Protein AF-A0A914ZKE3-F1 (afdb_monomer)

Secondary structure (DSSP, 8-state):
-HHHHHHHHHHHHTTTT-HHHHHHHHHHHHHHHHH-GGGHHHHHHHHHHHHHHHHHHHHHHHHHHHHHHHHHHHHHHHHHHHHHHHHHHHHHHHHHHHHHHHHHHHHHHHHHHHHHHHHHTTSPPTTTT--

Solvent-accessible surface area (backbone atoms only — not c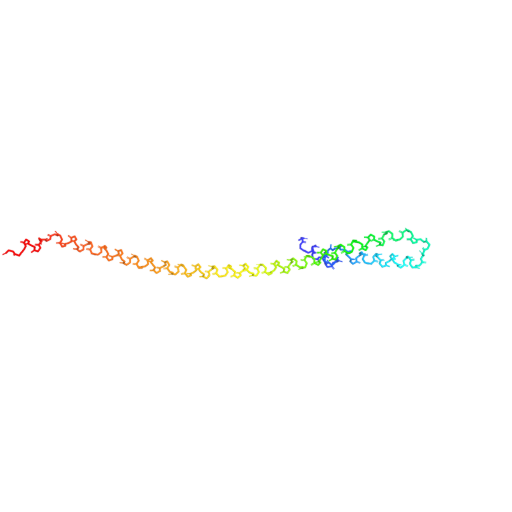omparable to full-atom values): 7345 Å² total; per-residue (Å²): 122,65,66,65,52,50,50,52,44,37,71,73,38,42,98,66,74,46,52,66,62,48,50,55,50,46,54,53,50,52,55,47,37,72,76,40,60,89,54,31,84,72,47,49,63,56,48,52,52,53,49,54,51,50,52,51,50,53,53,51,49,55,51,47,54,54,50,49,54,53,48,53,54,49,52,53,52,50,52,54,49,51,55,52,48,52,52,54,50,51,54,52,52,54,51,51,52,53,52,51,53,53,51,51,50,54,51,52,52,50,54,54,50,53,54,50,50,58,59,56,67,75,47,84,52,74,77,78,71,72,122

Foldseek 3Di:
DPPVVVVVCCVVCPPNLVLVVLVVVLVVLVVVCVVCVVCVVVSVVVNVVSVVSNVVVVVVVVVVVVVVVVVVVVVVVVVVVVVVVVVVVVVVVVVVVVVVVVVVVVVVVVVVVVVVVVVVVVDDDPVVVPD

Structure (mmCIF, N/CA/C/O backbone):
data_AF-A0A914ZKE3-F1
#
_entry.id   AF-A0A914ZKE3-F1
#
loop_
_atom_site.group_PDB
_atom_site.id
_atom_site.type_symbol
_atom_site.label_atom_id
_atom_site.label_alt_id
_atom_site.label_comp_id
_atom_site.label_asym_id
_atom_site.label_entity_id
_atom_site.label_seq_id
_atom_site.pdbx_PDB_ins_code
_atom_site.Cartn_x
_atom_site.Cartn_y
_atom_site.Cartn_z
_atom_site.occupancy
_atom_site.B_iso_or_equiv
_atom_site.auth_seq_id
_atom_site.auth_comp_id
_atom_site.auth_asym_id
_atom_site.auth_atom_id
_atom_site.pdbx_PDB_model_num
ATOM 1 N N . MET A 1 1 ? -12.576 13.742 -18.634 1.00 53.97 1 MET A N 1
ATOM 2 C CA . MET A 1 1 ? -11.532 14.382 -19.471 1.00 53.97 1 MET A CA 1
ATOM 3 C C . MET A 1 1 ? -10.094 14.032 -19.062 1.00 53.97 1 MET A C 1
ATOM 5 O O . MET A 1 1 ? -9.272 13.940 -19.959 1.00 53.97 1 MET A O 1
ATOM 9 N N . ASN A 1 2 ? -9.763 13.796 -17.780 1.00 70.00 2 ASN A N 1
ATOM 10 C CA . ASN A 1 2 ? -8.379 13.470 -17.374 1.00 70.00 2 ASN A CA 1
ATOM 11 C C . ASN A 1 2 ? -7.973 12.005 -17.595 1.00 70.00 2 ASN A C 1
ATOM 13 O O . ASN A 1 2 ? -6.906 11.742 -18.135 1.00 70.00 2 ASN A O 1
ATOM 17 N N . GLU A 1 3 ? -8.819 11.054 -17.215 1.00 78.31 3 GLU A N 1
ATOM 18 C CA . GLU A 1 3 ? -8.453 9.631 -17.202 1.00 78.31 3 GLU A CA 1
ATOM 19 C C . GLU A 1 3 ? -8.278 9.061 -18.613 1.00 78.31 3 GLU A C 1
ATOM 21 O O . GLU A 1 3 ? -7.292 8.404 -18.914 1.00 78.31 3 GLU A O 1
ATOM 26 N N . GLU A 1 4 ? -9.166 9.433 -19.532 1.00 81.94 4 GLU A N 1
ATOM 27 C CA . GLU A 1 4 ? -9.095 9.018 -20.933 1.00 81.94 4 GLU A CA 1
ATOM 28 C C . GLU A 1 4 ? -7.868 9.592 -21.664 1.00 81.94 4 GLU A C 1
ATOM 30 O O . GLU A 1 4 ? -7.296 8.944 -22.537 1.00 81.94 4 GLU A O 1
ATOM 35 N N . CYS A 1 5 ? -7.428 10.797 -21.286 1.00 74.81 5 CYS A N 1
ATOM 36 C CA . CYS A 1 5 ? -6.215 11.415 -21.822 1.00 74.81 5 CYS A CA 1
ATOM 37 C C . CYS A 1 5 ? -4.958 10.709 -21.290 1.00 74.81 5 CYS A C 1
ATOM 39 O O . CYS A 1 5 ? -4.028 10.442 -22.050 1.00 74.81 5 CYS A O 1
ATOM 41 N N . ILE A 1 6 ? -4.964 10.33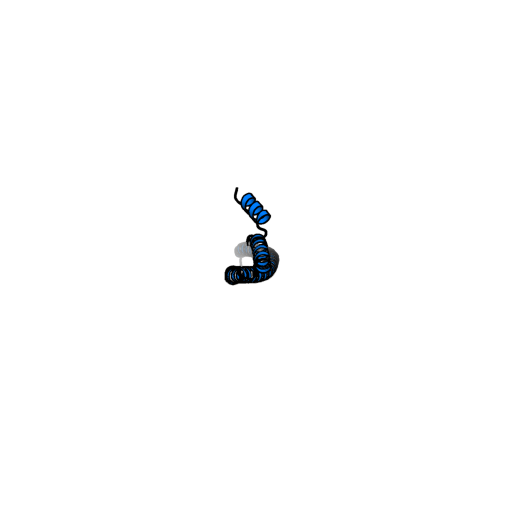9 -20.005 1.00 71.44 6 ILE A N 1
ATOM 42 C CA . ILE A 1 6 ? -3.900 9.555 -19.365 1.00 71.44 6 ILE A CA 1
ATOM 43 C C . ILE A 1 6 ? -3.813 8.160 -19.993 1.00 71.44 6 ILE A C 1
ATOM 45 O O . ILE A 1 6 ? -2.726 7.745 -20.381 1.00 71.44 6 ILE A O 1
ATOM 49 N N . ILE A 1 7 ? -4.947 7.479 -20.183 1.00 74.31 7 ILE A N 1
ATOM 50 C CA . ILE A 1 7 ? -5.016 6.160 -20.824 1.00 74.31 7 ILE A CA 1
ATOM 51 C C . ILE A 1 7 ? -4.520 6.242 -22.268 1.00 74.31 7 ILE A C 1
ATOM 53 O O . ILE A 1 7 ? -3.659 5.462 -22.652 1.00 74.31 7 ILE A O 1
ATOM 57 N N . ARG A 1 8 ? -4.985 7.207 -23.072 1.00 70.88 8 ARG A N 1
ATOM 58 C CA . ARG A 1 8 ? -4.509 7.361 -24.459 1.00 70.88 8 ARG A CA 1
ATOM 59 C C . ARG A 1 8 ? -3.018 7.676 -24.529 1.00 70.88 8 ARG A C 1
ATOM 61 O O . ARG A 1 8 ? -2.352 7.191 -25.436 1.00 70.88 8 ARG A O 1
ATOM 68 N N . LYS A 1 9 ? -2.488 8.452 -23.581 1.00 67.50 9 LYS A N 1
ATOM 69 C CA . LYS A 1 9 ? -1.058 8.765 -23.516 1.00 67.50 9 LYS A CA 1
ATOM 70 C C . LYS A 1 9 ? -0.223 7.553 -23.100 1.00 67.50 9 LYS A C 1
ATOM 72 O O . LYS A 1 9 ? 0.791 7.297 -23.730 1.00 67.50 9 LYS A O 1
ATOM 77 N N . LEU A 1 10 ? -0.683 6.769 -22.127 1.00 64.75 10 LEU A N 1
ATOM 78 C CA . LEU A 1 10 ? -0.062 5.496 -21.741 1.00 64.75 10 LEU A CA 1
ATOM 79 C C . LEU A 1 10 ? -0.121 4.453 -22.868 1.00 64.75 10 LEU A C 1
ATOM 81 O O . LEU A 1 10 ? 0.824 3.709 -23.087 1.00 64.75 10 LEU A O 1
ATOM 85 N N . VAL A 1 11 ? -1.220 4.410 -23.621 1.00 63.75 11 VAL A N 1
ATOM 86 C CA . VAL A 1 11 ? -1.377 3.497 -24.762 1.00 63.75 11 VAL A CA 1
ATOM 87 C C . VAL A 1 11 ? -0.505 3.925 -25.950 1.00 63.75 11 VAL A C 1
ATOM 89 O O . VAL A 1 11 ? 0.014 3.065 -26.654 1.00 63.75 11 VAL A O 1
ATOM 92 N N . ALA A 1 12 ? -0.323 5.230 -26.178 1.00 60.91 12 ALA A N 1
ATOM 93 C CA . ALA A 1 12 ? 0.486 5.750 -27.283 1.00 60.91 12 ALA A CA 1
ATOM 94 C C . ALA A 1 12 ? 2.002 5.769 -26.997 1.00 60.91 12 ALA A C 1
ATOM 96 O O . ALA A 1 12 ? 2.783 5.526 -27.913 1.00 60.91 12 ALA A O 1
ATOM 97 N N . ASP A 1 13 ? 2.418 6.061 -25.758 1.00 58.66 13 ASP A N 1
ATOM 98 C CA . ASP A 1 13 ? 3.830 6.223 -25.365 1.00 58.66 13 ASP A CA 1
ATOM 99 C C . ASP A 1 13 ? 4.402 5.012 -24.588 1.00 58.66 13 ASP A C 1
ATOM 101 O O . ASP A 1 13 ? 5.570 5.044 -24.183 1.00 58.66 13 ASP A O 1
ATOM 105 N N . GLY A 1 14 ? 3.601 3.970 -24.326 1.00 63.72 14 GLY A N 1
ATOM 106 C CA . GLY A 1 14 ? 3.930 2.933 -23.341 1.00 63.72 14 GLY A CA 1
ATOM 107 C C . GLY A 1 14 ? 3.935 3.511 -21.921 1.00 63.72 14 GLY A C 1
ATOM 108 O O . GLY A 1 14 ? 3.219 4.468 -21.643 1.00 63.72 14 GLY A O 1
ATOM 109 N N . ASP A 1 15 ? 4.782 2.998 -21.022 1.00 56.91 15 ASP A N 1
ATOM 110 C CA . ASP A 1 15 ? 4.922 3.400 -19.599 1.00 56.91 15 ASP A CA 1
ATOM 111 C C . ASP A 1 15 ? 5.334 4.887 -19.356 1.00 56.91 15 ASP A C 1
ATOM 113 O O . ASP A 1 15 ? 5.888 5.262 -18.322 1.00 56.91 15 ASP A O 1
ATOM 117 N N . GLY A 1 16 ? 5.112 5.774 -20.331 1.00 59.06 16 GLY A N 1
ATOM 118 C CA . GLY A 1 16 ? 5.194 7.228 -20.211 1.00 59.06 16 GLY A CA 1
ATOM 119 C C . GLY A 1 16 ? 6.605 7.802 -20.332 1.00 59.06 16 GLY A C 1
ATOM 120 O O . GLY A 1 16 ? 6.786 9.009 -20.175 1.00 59.06 16 GLY A O 1
ATOM 121 N N . ALA A 1 17 ? 7.614 6.975 -20.614 1.00 60.84 17 ALA A N 1
ATOM 122 C CA . ALA A 1 17 ? 9.012 7.411 -20.680 1.00 60.84 17 ALA A CA 1
ATOM 123 C C . ALA A 1 17 ? 9.457 7.888 -22.079 1.00 60.84 17 ALA A C 1
ATOM 125 O O . ALA A 1 17 ? 10.541 8.466 -22.219 1.00 60.84 17 ALA A O 1
ATOM 126 N N . GLY A 1 18 ? 8.643 7.651 -23.119 1.00 73.75 18 GLY A N 1
ATOM 127 C CA . GLY A 1 18 ? 9.006 7.941 -24.511 1.00 73.75 18 GLY A CA 1
ATOM 128 C C . GLY A 1 18 ? 10.207 7.121 -24.999 1.00 73.75 18 GLY A C 1
ATOM 129 O O . GLY A 1 18 ? 10.918 7.544 -25.916 1.00 73.75 18 GLY A O 1
ATOM 130 N N . ASP A 1 19 ? 10.464 5.981 -24.352 1.00 79.19 19 ASP A N 1
ATOM 131 C CA . ASP A 1 19 ? 11.619 5.125 -24.617 1.00 79.19 19 ASP A CA 1
ATOM 132 C C . ASP A 1 19 ? 11.510 4.458 -25.995 1.00 79.19 19 ASP A C 1
ATOM 134 O O . ASP A 1 19 ? 12.498 4.450 -26.722 1.00 79.19 19 ASP A O 1
ATOM 138 N N . ASP A 1 20 ? 10.317 4.049 -26.440 1.00 82.62 20 ASP A N 1
ATOM 139 C CA . ASP A 1 20 ? 10.106 3.501 -27.793 1.00 82.62 20 ASP A CA 1
ATOM 140 C C . ASP A 1 20 ? 10.522 4.486 -28.889 1.00 82.62 20 ASP A C 1
ATOM 142 O O . ASP A 1 20 ? 11.292 4.161 -29.798 1.00 82.62 20 ASP A O 1
ATOM 146 N N . ARG A 1 21 ? 10.100 5.749 -28.766 1.00 84.00 21 ARG A N 1
ATOM 147 C CA . ARG A 1 21 ? 10.522 6.818 -29.681 1.00 84.00 21 ARG A CA 1
ATOM 148 C C . ARG A 1 21 ? 12.031 7.060 -29.604 1.00 84.00 21 ARG A C 1
ATOM 150 O O . ARG A 1 21 ? 12.669 7.349 -30.624 1.00 84.00 21 ARG A O 1
ATOM 157 N N . ARG A 1 22 ? 12.617 6.952 -28.408 1.00 87.25 22 ARG A N 1
ATOM 158 C CA . ARG A 1 22 ? 14.063 7.084 -28.194 1.00 87.25 22 ARG A CA 1
ATOM 159 C C . ARG A 1 22 ? 14.825 5.958 -28.890 1.00 87.25 22 ARG A C 1
ATOM 161 O O . ARG A 1 22 ? 15.784 6.253 -29.601 1.00 87.25 22 ARG A O 1
ATOM 168 N N . PHE A 1 23 ? 14.372 4.712 -28.761 1.00 89.50 23 PHE A N 1
ATOM 169 C CA . PHE A 1 23 ? 14.963 3.547 -29.416 1.00 89.50 23 PHE A CA 1
ATOM 170 C C . PHE A 1 23 ? 14.805 3.596 -30.935 1.00 89.50 23 PHE A C 1
ATOM 172 O O . PHE A 1 23 ? 15.777 3.351 -31.646 1.00 89.50 23 PHE A O 1
ATOM 179 N N . ALA A 1 24 ? 13.648 4.021 -31.450 1.00 91.06 24 ALA A N 1
ATOM 180 C CA . ALA A 1 24 ? 13.464 4.249 -32.883 1.00 91.06 24 ALA A CA 1
ATOM 181 C C . ALA A 1 24 ? 14.451 5.302 -33.428 1.00 91.06 24 ALA A C 1
ATOM 183 O O . ALA A 1 24 ? 15.061 5.123 -34.485 1.00 91.06 24 ALA A O 1
ATOM 184 N N . THR A 1 25 ? 14.668 6.385 -32.674 1.00 91.56 25 THR A N 1
ATOM 185 C CA . THR A 1 25 ? 15.642 7.430 -33.033 1.00 91.56 25 THR A CA 1
ATOM 186 C C . THR A 1 25 ? 17.075 6.900 -32.987 1.00 91.56 25 THR A C 1
ATOM 188 O O . THR A 1 25 ? 17.858 7.159 -33.901 1.00 91.56 25 THR A O 1
ATOM 191 N N . LEU A 1 26 ? 17.415 6.137 -31.946 1.00 94.25 26 LEU A N 1
ATOM 192 C CA . LEU A 1 26 ? 18.720 5.502 -31.784 1.00 94.25 26 LEU A CA 1
ATOM 193 C C . LEU A 1 26 ? 19.021 4.552 -32.952 1.00 94.25 26 LEU A C 1
ATOM 195 O O . LEU A 1 26 ? 20.083 4.659 -33.561 1.00 94.25 26 LEU A O 1
ATOM 199 N N . ALA A 1 27 ? 18.066 3.694 -33.321 1.00 94.31 27 ALA A N 1
ATOM 200 C CA . ALA A 1 27 ? 18.184 2.783 -34.455 1.00 94.31 27 ALA A CA 1
ATOM 201 C C . ALA A 1 27 ? 18.419 3.542 -35.771 1.00 94.31 27 ALA A C 1
ATOM 203 O O . ALA A 1 27 ? 19.317 3.195 -36.538 1.00 94.31 27 ALA A O 1
ATOM 204 N N . SER A 1 28 ? 17.677 4.631 -36.013 1.00 94.69 28 SER A N 1
ATOM 205 C CA . SER A 1 28 ? 17.893 5.471 -37.197 1.00 94.69 28 SER A CA 1
ATOM 206 C C . SER A 1 28 ? 19.292 6.098 -37.226 1.00 94.69 28 SER A C 1
ATOM 208 O O . SER A 1 28 ? 19.921 6.124 -38.285 1.00 94.69 28 SER A O 1
ATOM 210 N N . LEU A 1 29 ? 19.796 6.585 -36.088 1.00 93.81 29 LEU A N 1
ATOM 211 C CA . LEU A 1 29 ? 21.130 7.186 -35.997 1.00 93.81 29 LEU A CA 1
ATOM 212 C C . LEU A 1 29 ? 22.244 6.159 -36.205 1.00 93.81 29 LEU A C 1
ATOM 214 O O . LEU A 1 29 ? 23.208 6.459 -36.904 1.00 93.81 29 LEU A O 1
ATOM 218 N N . ILE A 1 30 ? 22.093 4.946 -35.672 1.00 94.12 30 ILE A N 1
ATOM 219 C CA . ILE A 1 30 ? 23.037 3.845 -35.902 1.00 94.12 30 ILE A CA 1
ATOM 220 C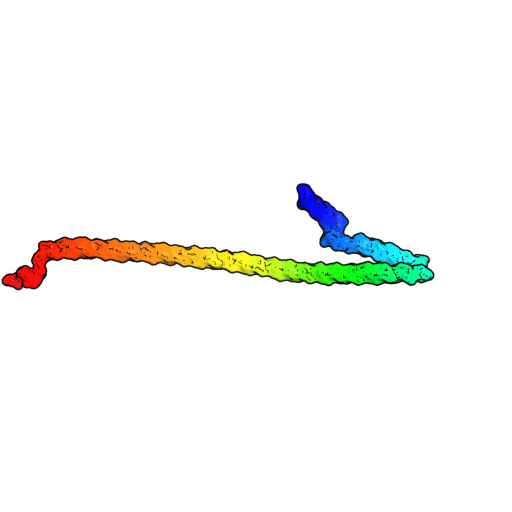 C . ILE A 1 30 ? 23.067 3.476 -37.391 1.00 94.12 30 ILE A C 1
ATOM 222 O O . ILE A 1 30 ? 24.141 3.364 -37.973 1.00 94.12 30 ILE A O 1
ATOM 226 N N . MET A 1 31 ? 21.906 3.376 -38.046 1.00 94.44 31 MET A N 1
ATOM 227 C CA . MET A 1 31 ? 21.849 3.107 -39.488 1.00 94.44 31 MET A CA 1
ATOM 228 C C . MET A 1 31 ? 22.508 4.209 -40.326 1.00 94.44 31 MET A C 1
ATOM 230 O O . MET A 1 31 ? 23.123 3.907 -41.347 1.00 94.44 31 MET A O 1
ATOM 234 N N . LYS A 1 32 ? 22.396 5.479 -39.915 1.00 92.69 32 LYS A N 1
ATOM 235 C CA . LYS A 1 32 ? 23.092 6.600 -40.571 1.00 92.69 32 LYS A CA 1
ATOM 236 C C . LYS A 1 32 ? 24.603 6.521 -40.367 1.00 92.69 32 LYS A C 1
ATOM 238 O O . LYS A 1 32 ? 25.332 6.659 -41.337 1.00 92.69 32 LYS A O 1
ATOM 243 N N . LEU A 1 33 ? 25.050 6.218 -39.149 1.00 93.50 33 LEU A N 1
ATOM 244 C CA . LEU A 1 33 ? 26.464 6.030 -38.824 1.00 93.50 33 LEU A CA 1
ATOM 245 C C . LEU A 1 33 ? 27.107 4.905 -39.653 1.00 93.50 33 LEU A C 1
ATOM 247 O O . LEU A 1 33 ? 28.225 5.063 -40.124 1.00 93.50 33 LEU A O 1
ATOM 251 N N . ILE A 1 34 ? 26.397 3.789 -39.856 1.00 93.31 34 ILE A N 1
ATOM 252 C CA . ILE A 1 34 ? 26.881 2.668 -40.680 1.00 93.31 34 ILE A CA 1
ATOM 253 C C . ILE A 1 34 ? 26.998 3.071 -42.158 1.00 93.31 34 ILE A C 1
ATOM 255 O O . ILE A 1 34 ? 27.936 2.661 -42.834 1.00 93.31 34 ILE A O 1
ATOM 259 N N . LYS A 1 35 ? 26.037 3.852 -42.670 1.00 93.31 35 LYS A N 1
ATOM 260 C CA . LYS A 1 35 ? 25.997 4.274 -44.081 1.00 93.31 35 LYS A CA 1
ATOM 261 C C . LYS A 1 35 ? 26.977 5.398 -44.412 1.00 93.31 35 LYS A C 1
ATOM 263 O O . LYS A 1 35 ? 27.409 5.479 -45.556 1.00 93.31 35 LYS A O 1
ATOM 268 N N . ASP A 1 36 ? 27.288 6.254 -43.445 1.00 92.56 36 ASP A N 1
ATOM 269 C CA . ASP A 1 36 ? 28.164 7.413 -43.615 1.00 92.56 36 ASP A CA 1
ATOM 270 C C . ASP A 1 36 ? 29.146 7.540 -42.432 1.00 92.56 36 ASP A C 1
ATOM 272 O O . ASP A 1 36 ? 28.927 8.329 -41.501 1.00 92.56 36 ASP A O 1
ATOM 276 N N . PRO A 1 37 ? 30.226 6.732 -42.436 1.00 86.12 37 PRO A N 1
ATOM 277 C CA . PRO A 1 37 ? 31.204 6.707 -41.351 1.00 86.12 37 PRO A CA 1
ATOM 278 C C . PRO A 1 37 ? 32.026 7.997 -41.241 1.00 86.12 37 PRO A C 1
ATOM 280 O O . PRO A 1 37 ? 32.472 8.345 -40.149 1.00 86.12 37 PRO A O 1
ATOM 283 N N . GLU A 1 38 ? 32.200 8.738 -42.338 1.00 88.88 38 GLU A N 1
ATOM 284 C CA . GLU A 1 38 ? 32.964 9.995 -42.363 1.00 88.88 38 GLU A CA 1
ATOM 285 C C . GLU A 1 38 ? 32.311 11.066 -41.473 1.00 88.88 38 GLU A C 1
ATOM 287 O O . GLU A 1 38 ? 32.986 11.850 -40.802 1.00 88.88 38 GLU A O 1
ATOM 292 N N . ASN A 1 39 ? 30.980 11.029 -41.358 1.00 87.69 39 ASN A N 1
ATOM 293 C CA . ASN A 1 39 ? 30.211 11.901 -40.474 1.00 87.69 39 ASN A CA 1
ATOM 294 C C . ASN A 1 39 ? 30.029 11.355 -39.048 1.00 87.69 39 ASN A C 1
ATOM 296 O O . ASN A 1 39 ? 29.264 11.927 -38.260 1.00 87.69 39 ASN A O 1
ATOM 300 N N . ALA A 1 40 ? 30.762 10.307 -38.651 1.00 85.50 40 ALA A N 1
ATOM 301 C CA . ALA A 1 40 ? 30.648 9.684 -37.329 1.00 85.50 40 ALA A CA 1
ATOM 302 C C . ALA A 1 40 ? 30.779 10.675 -36.163 1.00 85.50 40 ALA A C 1
ATOM 304 O O . ALA A 1 40 ? 30.048 10.568 -35.176 1.00 85.50 40 ALA A O 1
ATOM 305 N N . ARG A 1 41 ? 31.648 11.689 -36.290 1.00 88.12 41 ARG A N 1
ATOM 306 C CA . ARG A 1 41 ? 31.827 12.735 -35.264 1.00 88.12 41 ARG A CA 1
ATOM 307 C C . ARG A 1 41 ? 30.538 13.499 -34.943 1.00 88.12 41 ARG A C 1
ATOM 309 O O . ARG A 1 41 ? 30.399 13.983 -33.825 1.00 88.12 41 ARG A O 1
ATOM 316 N N . SER A 1 42 ? 29.596 13.581 -35.883 1.00 88.88 42 SER A N 1
ATOM 317 C CA . SER A 1 42 ? 28.299 14.239 -35.678 1.00 88.88 42 SER A CA 1
ATOM 318 C C . SER A 1 42 ? 27.261 13.325 -35.010 1.00 88.88 42 SER A C 1
ATOM 320 O O . SER A 1 42 ? 26.445 13.791 -34.212 1.00 88.88 42 SER A O 1
ATOM 322 N N . TYR A 1 43 ? 27.303 12.016 -35.284 1.00 91.25 43 TYR A N 1
ATOM 323 C CA . TYR A 1 43 ? 26.307 11.054 -34.800 1.00 91.25 43 TYR A CA 1
ATOM 324 C C . TYR A 1 43 ? 26.651 10.471 -33.426 1.00 91.25 43 TYR A C 1
ATOM 326 O O . TYR A 1 43 ? 25.753 10.274 -32.603 1.00 91.25 43 TYR A O 1
ATOM 334 N N . LEU A 1 44 ? 27.936 10.221 -33.152 1.00 93.12 44 LEU A N 1
ATOM 335 C CA . LEU A 1 44 ? 28.391 9.546 -31.933 1.00 93.12 44 LEU A CA 1
ATOM 336 C C . LEU A 1 44 ? 27.982 10.258 -30.629 1.00 93.12 44 LEU A C 1
ATOM 338 O O . LEU A 1 44 ? 27.448 9.574 -29.753 1.00 93.12 44 LEU A O 1
ATOM 342 N N . PRO A 1 45 ? 28.121 11.594 -30.476 1.00 94.56 45 PRO A N 1
ATOM 343 C CA . PRO A 1 45 ? 27.696 12.275 -29.249 1.00 94.56 45 PRO A CA 1
ATOM 344 C C . PRO A 1 45 ? 26.193 12.132 -28.997 1.00 94.56 45 PRO A C 1
ATOM 346 O O . PRO A 1 45 ? 25.753 11.941 -27.863 1.00 94.56 45 PRO A O 1
ATOM 349 N N . ARG A 1 46 ? 25.388 12.176 -30.068 1.00 93.12 46 ARG A N 1
ATOM 350 C CA . ARG A 1 46 ? 23.934 12.041 -29.967 1.00 93.12 46 ARG A CA 1
ATOM 351 C C . ARG A 1 46 ? 23.519 10.616 -29.611 1.00 93.12 46 ARG A C 1
ATOM 353 O O . ARG A 1 46 ? 22.610 10.443 -28.805 1.00 93.12 46 ARG A O 1
ATOM 360 N N . ILE A 1 47 ? 24.186 9.615 -30.183 1.00 94.62 47 ILE A N 1
ATOM 361 C CA . ILE A 1 47 ? 23.986 8.199 -29.850 1.00 94.62 47 ILE A CA 1
ATOM 362 C C . ILE A 1 47 ? 24.331 7.949 -28.376 1.00 94.62 47 ILE A C 1
ATOM 364 O O . ILE A 1 47 ? 23.509 7.383 -27.658 1.00 94.62 47 ILE A O 1
ATOM 368 N N . ALA A 1 48 ? 25.488 8.429 -27.909 1.00 95.25 48 ALA A N 1
ATOM 369 C CA . ALA A 1 48 ? 25.911 8.292 -26.515 1.00 95.25 48 ALA A CA 1
ATOM 370 C C . ALA A 1 48 ? 24.898 8.922 -25.544 1.00 95.25 48 ALA A C 1
ATOM 372 O O . ALA A 1 48 ? 24.455 8.270 -24.602 1.00 95.25 48 ALA A O 1
ATOM 373 N N . GLN A 1 49 ? 24.437 10.143 -25.832 1.00 94.00 49 GLN A N 1
ATOM 374 C CA . GLN A 1 49 ? 23.431 10.823 -25.014 1.00 94.00 49 GLN A CA 1
ATOM 375 C C . GLN A 1 49 ? 22.110 10.038 -24.922 1.00 94.00 49 GLN A C 1
ATOM 377 O O . GLN A 1 49 ? 21.501 9.955 -23.855 1.00 94.00 49 GLN A O 1
ATOM 382 N N . LEU A 1 50 ? 21.638 9.475 -26.040 1.00 92.50 50 LEU A N 1
ATOM 383 C CA . LEU A 1 50 ? 20.398 8.696 -26.063 1.00 92.50 50 LEU A CA 1
ATOM 384 C C . LEU A 1 50 ? 20.542 7.371 -25.304 1.00 92.50 50 LEU A C 1
ATOM 386 O O . LEU A 1 50 ? 19.593 6.963 -24.632 1.00 92.50 50 LEU A O 1
ATOM 390 N N . LEU A 1 51 ? 21.714 6.732 -25.377 1.00 93.75 51 LEU A N 1
ATOM 391 C CA . LEU A 1 51 ? 22.031 5.524 -24.614 1.00 93.75 51 LEU A CA 1
ATOM 392 C C . LEU A 1 51 ? 22.068 5.794 -23.106 1.00 93.75 51 LEU A C 1
ATOM 394 O O . LEU A 1 51 ? 21.443 5.051 -22.353 1.00 93.75 51 LEU A O 1
ATOM 398 N N . ASP A 1 52 ? 22.714 6.873 -22.663 1.00 94.19 52 ASP A N 1
ATOM 399 C CA . ASP A 1 52 ? 22.752 7.244 -21.241 1.00 94.19 52 ASP A CA 1
ATOM 400 C C . ASP A 1 52 ? 21.358 7.567 -20.693 1.00 94.19 52 ASP A C 1
ATOM 402 O O . ASP A 1 52 ? 20.987 7.137 -19.593 1.00 94.19 52 ASP A O 1
ATOM 406 N N . ALA A 1 53 ? 20.541 8.271 -21.480 1.00 90.31 53 ALA A N 1
ATOM 407 C CA . ALA A 1 53 ? 19.153 8.537 -21.123 1.00 90.31 53 ALA A CA 1
ATOM 408 C C . ALA A 1 53 ? 18.333 7.239 -21.019 1.00 90.31 53 ALA A C 1
ATOM 410 O O . ALA A 1 53 ? 17.603 7.050 -20.046 1.00 90.31 53 ALA A O 1
ATOM 411 N N . ALA A 1 54 ? 18.462 6.324 -21.990 1.00 89.94 54 ALA A N 1
ATOM 412 C CA . ALA A 1 54 ? 17.800 5.017 -21.956 1.00 89.94 54 ALA A CA 1
ATOM 413 C C . ALA A 1 54 ? 18.235 4.191 -20.739 1.00 89.94 54 ALA A C 1
ATOM 415 O O . ALA A 1 54 ? 17.388 3.699 -19.997 1.00 89.94 54 ALA A O 1
ATOM 416 N N . LYS A 1 55 ? 19.542 4.128 -20.461 1.00 92.94 55 LYS A N 1
ATOM 417 C CA . LYS A 1 55 ? 20.089 3.451 -19.282 1.00 92.94 55 LYS A CA 1
ATOM 418 C C . LYS A 1 55 ? 19.486 4.011 -17.997 1.00 92.94 55 LYS A C 1
ATOM 420 O O . LYS A 1 55 ? 19.028 3.240 -17.157 1.00 92.94 55 LYS A O 1
ATOM 425 N N . THR A 1 56 ? 19.451 5.331 -17.847 1.00 91.56 56 THR A N 1
ATOM 426 C CA . THR A 1 56 ? 18.883 5.989 -16.660 1.00 91.56 56 THR A CA 1
ATOM 427 C C . THR A 1 56 ? 17.395 5.671 -16.501 1.00 91.56 56 THR A C 1
ATOM 429 O O . THR A 1 56 ? 16.957 5.331 -15.402 1.00 91.56 56 THR A O 1
ATOM 432 N N . SER A 1 57 ? 16.630 5.717 -17.599 1.00 88.88 57 SER A N 1
ATOM 433 C CA . SER A 1 57 ? 15.210 5.342 -17.612 1.00 88.88 57 SER A CA 1
ATOM 434 C C . SER A 1 57 ? 15.011 3.899 -17.142 1.00 88.88 57 SER A C 1
ATOM 436 O O . SER A 1 57 ? 14.234 3.653 -16.223 1.00 88.88 57 SER A O 1
ATOM 438 N N . MET A 1 58 ? 15.795 2.953 -17.670 1.00 89.25 58 MET A N 1
ATOM 439 C CA . MET A 1 58 ? 15.723 1.543 -17.273 1.00 89.25 58 MET A CA 1
ATOM 440 C C . MET A 1 58 ? 16.017 1.334 -15.781 1.00 89.25 58 MET A C 1
ATOM 442 O O . MET A 1 58 ? 15.280 0.620 -15.106 1.00 89.25 58 MET A O 1
ATOM 446 N N . HIS A 1 59 ? 17.057 1.983 -15.242 1.00 93.69 59 HIS A N 1
ATOM 447 C CA . HIS A 1 59 ? 17.383 1.884 -13.811 1.00 93.69 59 HIS A CA 1
ATOM 448 C C . HIS A 1 59 ? 16.255 2.444 -12.941 1.00 93.69 59 HIS A C 1
ATOM 450 O O . HIS A 1 59 ? 15.888 1.842 -11.932 1.00 93.69 59 HIS A O 1
ATOM 456 N N . LYS A 1 60 ? 15.675 3.577 -13.353 1.00 91.75 60 LYS A N 1
ATOM 457 C CA . LYS A 1 60 ? 14.518 4.168 -12.680 1.00 91.75 60 LYS A CA 1
ATOM 458 C C . LYS A 1 60 ? 13.333 3.202 -12.678 1.00 91.75 60 LYS A C 1
ATOM 460 O O . LYS A 1 60 ? 12.730 3.019 -11.625 1.00 91.75 60 LYS A O 1
ATOM 465 N N . GLN A 1 61 ? 13.019 2.571 -13.810 1.00 88.06 61 GLN A N 1
ATOM 466 C CA . GLN A 1 61 ? 11.896 1.633 -13.892 1.00 88.06 61 GLN A CA 1
ATOM 467 C C . GLN A 1 61 ? 12.107 0.389 -13.025 1.00 88.06 61 GLN A C 1
ATOM 469 O O . GLN A 1 61 ? 11.197 -0.006 -12.303 1.00 88.06 61 GLN A O 1
ATOM 474 N N . ALA A 1 62 ? 13.319 -0.174 -12.993 1.00 92.12 62 ALA A N 1
ATOM 475 C CA . ALA A 1 62 ? 13.641 -1.286 -12.097 1.00 92.12 62 ALA A CA 1
ATOM 476 C C . ALA A 1 62 ? 13.454 -0.914 -10.612 1.00 92.12 62 ALA A C 1
ATOM 478 O O . ALA A 1 62 ? 12.892 -1.688 -9.831 1.00 92.12 62 ALA A O 1
ATOM 479 N N . LEU A 1 63 ? 13.874 0.294 -10.220 1.00 95.56 63 LEU A N 1
ATOM 480 C CA . LEU A 1 63 ? 13.689 0.789 -8.857 1.00 95.56 63 LEU A CA 1
ATOM 481 C C . LEU A 1 63 ? 12.212 1.034 -8.523 1.00 95.56 63 LEU A C 1
ATOM 483 O O . LEU A 1 63 ? 11.775 0.693 -7.422 1.00 95.56 63 LEU A O 1
ATOM 487 N N . ILE A 1 64 ? 11.439 1.596 -9.458 1.00 92.56 64 ILE A N 1
ATOM 488 C CA . ILE A 1 64 ? 9.992 1.787 -9.298 1.00 92.56 64 ILE A CA 1
ATOM 489 C C . ILE A 1 64 ? 9.303 0.436 -9.133 1.00 92.56 64 ILE A C 1
ATOM 491 O O . ILE A 1 64 ? 8.559 0.266 -8.174 1.00 92.56 64 ILE A O 1
ATOM 495 N N . ALA A 1 65 ? 9.590 -0.541 -9.995 1.00 90.81 65 ALA A N 1
ATOM 496 C CA . ALA A 1 65 ? 9.018 -1.883 -9.902 1.00 90.81 65 ALA A CA 1
ATOM 497 C C . ALA A 1 65 ? 9.298 -2.530 -8.534 1.00 90.81 65 ALA A C 1
ATOM 499 O O . ALA A 1 65 ? 8.376 -2.998 -7.868 1.00 90.81 65 ALA A O 1
ATOM 500 N N . THR A 1 66 ? 10.550 -2.456 -8.072 1.00 97.00 66 THR A N 1
ATOM 501 C CA . THR A 1 66 ? 10.963 -2.977 -6.757 1.00 97.00 66 THR A CA 1
ATOM 502 C C . THR A 1 66 ? 10.242 -2.260 -5.610 1.00 97.00 66 THR A C 1
ATOM 504 O O . THR A 1 66 ? 9.771 -2.881 -4.657 1.00 97.00 66 THR A O 1
ATOM 507 N N . THR A 1 67 ? 10.122 -0.933 -5.701 1.00 96.25 67 THR A N 1
ATOM 508 C CA . THR A 1 67 ? 9.429 -0.115 -4.697 1.00 96.25 67 THR A CA 1
ATOM 509 C C . THR A 1 67 ? 7.935 -0.423 -4.668 1.00 96.25 67 THR A C 1
ATOM 511 O O . THR A 1 67 ? 7.368 -0.552 -3.586 1.00 96.25 67 THR A O 1
ATOM 514 N N . ASN A 1 68 ? 7.302 -0.589 -5.830 1.00 95.75 68 ASN A N 1
ATOM 515 C CA . ASN A 1 68 ? 5.891 -0.943 -5.943 1.00 95.75 68 ASN A CA 1
ATOM 516 C C . ASN A 1 68 ? 5.622 -2.305 -5.301 1.00 95.75 68 ASN A C 1
ATOM 518 O O . ASN A 1 68 ? 4.679 -2.437 -4.526 1.00 95.75 68 ASN A O 1
ATOM 522 N N . GLU A 1 69 ? 6.469 -3.304 -5.554 1.00 96.94 69 GLU A N 1
ATOM 523 C CA . GLU A 1 69 ? 6.338 -4.622 -4.927 1.00 96.94 69 GLU A CA 1
ATOM 524 C C . GLU A 1 69 ? 6.455 -4.537 -3.397 1.00 96.94 69 GLU A C 1
ATOM 526 O O . GLU A 1 69 ? 5.618 -5.076 -2.663 1.00 96.94 69 GLU A O 1
ATOM 531 N N . TYR A 1 70 ? 7.445 -3.789 -2.900 1.00 98.06 70 TYR A N 1
ATOM 532 C CA . TYR A 1 70 ? 7.593 -3.521 -1.472 1.00 98.06 70 TYR A CA 1
ATOM 533 C C . TYR A 1 70 ? 6.351 -2.832 -0.881 1.00 98.06 70 TYR A C 1
ATOM 535 O O . TYR A 1 70 ? 5.839 -3.258 0.159 1.00 98.06 70 TYR A O 1
ATOM 543 N N . GLN A 1 71 ? 5.837 -1.796 -1.547 1.00 97.69 71 GLN A N 1
ATOM 544 C CA . GLN A 1 71 ? 4.652 -1.057 -1.112 1.00 97.69 71 GLN A CA 1
ATOM 545 C C . GLN A 1 71 ? 3.403 -1.940 -1.097 1.00 97.69 71 GLN A C 1
ATOM 547 O O . GLN A 1 71 ? 2.677 -1.935 -0.107 1.00 97.69 71 GLN A O 1
ATOM 552 N N . ILE A 1 72 ? 3.180 -2.757 -2.131 1.00 97.31 72 ILE A N 1
ATOM 553 C CA . ILE A 1 72 ? 2.069 -3.718 -2.187 1.00 97.31 72 ILE A CA 1
ATOM 554 C C . ILE A 1 72 ? 2.119 -4.659 -0.981 1.00 97.31 72 ILE A C 1
ATOM 556 O O . ILE A 1 72 ? 1.107 -4.860 -0.306 1.00 97.31 72 ILE A O 1
ATOM 560 N N . ASN A 1 73 ? 3.294 -5.205 -0.665 1.00 98.19 73 ASN A N 1
ATOM 561 C CA . ASN A 1 73 ? 3.456 -6.082 0.492 1.00 98.19 73 ASN A CA 1
ATOM 562 C C . ASN A 1 73 ? 3.205 -5.345 1.815 1.00 98.19 73 ASN A C 1
ATOM 564 O O . ASN A 1 73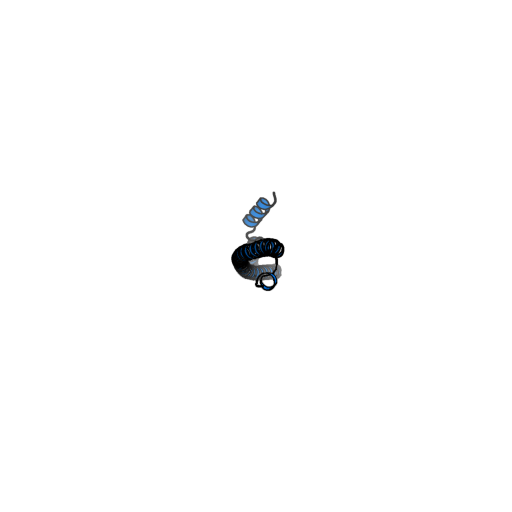 ? 2.568 -5.901 2.712 1.00 98.19 73 ASN A O 1
ATOM 568 N N . LYS A 1 74 ? 3.624 -4.081 1.933 1.00 98.25 74 LYS A N 1
ATOM 569 C CA . LYS A 1 74 ? 3.305 -3.246 3.099 1.00 98.25 74 LYS A CA 1
ATOM 570 C C . LYS A 1 74 ? 1.812 -2.968 3.237 1.00 98.25 74 LYS A C 1
ATOM 572 O O . LYS A 1 74 ? 1.288 -3.107 4.339 1.00 98.25 74 LYS A O 1
ATOM 577 N N . TYR A 1 75 ? 1.113 -2.651 2.150 1.00 98.38 75 TYR A N 1
ATOM 578 C CA . TYR A 1 75 ? -0.336 -2.448 2.180 1.00 98.38 75 TYR A CA 1
ATOM 579 C C . TYR A 1 75 ? -1.084 -3.719 2.589 1.00 98.38 75 TYR A C 1
ATOM 581 O O . TYR A 1 75 ? -1.977 -3.645 3.430 1.00 98.38 75 TYR A O 1
ATOM 589 N N . LYS A 1 76 ? -0.667 -4.892 2.094 1.00 98.06 76 LYS A N 1
ATOM 590 C CA . LYS A 1 76 ? -1.216 -6.185 2.538 1.00 98.06 76 LYS A CA 1
ATOM 591 C C . LYS A 1 76 ? -1.013 -6.411 4.038 1.00 98.06 76 LYS A C 1
ATOM 593 O O . LYS A 1 76 ? -1.948 -6.794 4.731 1.00 98.06 76 LYS A O 1
ATOM 598 N N . GLN A 1 77 ? 0.189 -6.143 4.552 1.00 98.31 77 GLN A N 1
ATOM 599 C CA . GLN A 1 77 ? 0.478 -6.272 5.986 1.00 98.31 77 GLN A CA 1
ATOM 600 C C . GLN A 1 77 ? -0.394 -5.338 6.832 1.00 98.31 77 GLN A C 1
ATOM 602 O O . GLN A 1 77 ? -0.950 -5.779 7.834 1.00 98.31 77 GLN A O 1
ATOM 607 N N . MET A 1 78 ? -0.550 -4.077 6.422 1.00 98.31 78 MET A N 1
ATOM 608 C CA . MET A 1 78 ? -1.403 -3.121 7.135 1.00 98.31 78 MET A CA 1
ATOM 609 C C . MET A 1 78 ? -2.874 -3.539 7.114 1.00 98.31 78 MET A C 1
ATOM 611 O O . MET A 1 78 ? -3.529 -3.465 8.147 1.00 98.31 78 MET A O 1
ATOM 615 N N . ALA A 1 79 ? -3.383 -4.037 5.983 1.00 98.31 79 ALA A N 1
ATOM 616 C CA . ALA A 1 79 ? -4.747 -4.559 5.903 1.00 98.31 79 ALA A CA 1
ATOM 617 C C . ALA A 1 79 ? -4.968 -5.703 6.908 1.00 98.31 79 ALA A C 1
ATOM 619 O O . ALA A 1 79 ? -5.894 -5.649 7.712 1.00 98.31 79 ALA A O 1
ATOM 620 N N . HIS A 1 80 ? -4.048 -6.672 6.961 1.00 98.31 80 HIS A N 1
ATOM 621 C CA . HIS A 1 80 ? -4.116 -7.758 7.943 1.00 98.31 80 HIS A CA 1
ATOM 622 C C . HIS A 1 80 ? -4.030 -7.276 9.398 1.00 98.31 80 HIS A C 1
ATOM 624 O O . HIS A 1 80 ? -4.675 -7.846 10.280 1.00 98.31 80 HIS A O 1
ATOM 630 N N . GLN A 1 81 ? -3.232 -6.241 9.675 1.00 98.44 81 GLN A N 1
ATOM 631 C CA . GLN A 1 81 ? -3.159 -5.643 11.009 1.00 98.44 81 GLN A CA 1
ATOM 632 C C . GLN A 1 81 ? -4.488 -4.998 11.403 1.00 98.44 81 GLN A C 1
ATOM 634 O O . GLN A 1 81 ? -4.974 -5.263 12.501 1.00 98.44 81 GLN A O 1
ATOM 639 N N . ILE A 1 82 ? -5.102 -4.236 10.495 1.00 98.38 82 ILE A N 1
ATOM 640 C CA . ILE A 1 82 ? -6.416 -3.618 10.704 1.00 98.38 82 ILE A CA 1
ATOM 641 C C . ILE A 1 82 ? -7.467 -4.694 10.997 1.00 98.38 82 ILE A C 1
ATOM 643 O O . ILE A 1 82 ? -8.178 -4.592 11.996 1.00 98.38 82 ILE A O 1
ATOM 647 N N . ASP A 1 83 ? -7.518 -5.765 10.202 1.00 98.31 83 ASP A N 1
ATOM 648 C CA . ASP A 1 83 ? -8.456 -6.872 10.429 1.00 98.31 83 ASP A CA 1
ATOM 649 C C . ASP A 1 83 ? -8.256 -7.511 11.815 1.00 98.31 83 ASP A C 1
ATOM 651 O O . ASP A 1 83 ? -9.213 -7.739 12.560 1.00 98.31 83 ASP A O 1
ATOM 655 N N . SER A 1 84 ? -7.000 -7.747 12.211 1.00 98.19 84 SER A N 1
ATOM 656 C CA . SER A 1 84 ? -6.666 -8.289 13.535 1.00 98.19 84 SER A CA 1
ATOM 657 C C . SER A 1 84 ? -7.082 -7.357 14.678 1.00 98.19 84 SER A C 1
ATOM 659 O O . SER A 1 84 ? -7.543 -7.818 15.727 1.00 98.19 84 SER A O 1
ATOM 661 N N . GLU A 1 85 ? -6.916 -6.048 14.506 1.00 98.38 85 GLU A N 1
ATOM 662 C CA . GLU A 1 85 ? -7.321 -5.053 15.497 1.00 98.38 85 GLU A CA 1
ATOM 663 C C . GLU A 1 85 ? -8.840 -4.953 15.623 1.00 98.38 85 GLU A C 1
ATOM 665 O O . GLU A 1 85 ? -9.345 -4.842 16.744 1.00 98.38 85 GLU A O 1
ATOM 670 N N . ILE A 1 86 ? -9.573 -5.070 14.513 1.00 98.25 86 ILE A N 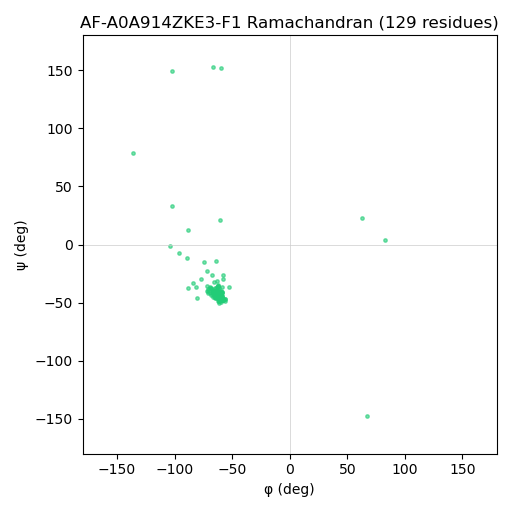1
ATOM 671 C CA . ILE A 1 86 ? -11.039 -5.118 14.509 1.00 98.25 86 ILE A CA 1
ATOM 672 C C . ILE A 1 86 ? -11.531 -6.315 15.324 1.00 98.25 86 ILE A C 1
ATOM 674 O O . ILE A 1 86 ? -12.413 -6.148 16.172 1.00 98.25 86 ILE A O 1
ATOM 678 N N . VAL A 1 87 ? -10.956 -7.505 15.122 1.00 98.38 87 VAL A N 1
ATOM 679 C CA . VAL A 1 87 ? -11.313 -8.704 15.903 1.00 98.38 87 VAL A CA 1
ATOM 680 C C . VAL A 1 87 ? -11.052 -8.472 17.394 1.00 98.38 87 VAL A C 1
ATOM 682 O O . VAL A 1 87 ? -11.958 -8.633 18.214 1.00 98.38 87 VAL A O 1
ATOM 685 N N . ARG A 1 88 ? -9.861 -7.976 17.752 1.00 98.25 88 ARG A N 1
ATOM 686 C CA . ARG A 1 88 ? -9.510 -7.670 19.151 1.00 98.25 88 ARG A CA 1
ATOM 687 C C . ARG A 1 88 ? -10.402 -6.594 19.774 1.00 98.25 88 ARG A C 1
ATOM 689 O O . ARG A 1 88 ? -10.678 -6.621 20.973 1.00 98.25 88 ARG A O 1
ATOM 696 N N . ALA A 1 89 ? -10.844 -5.606 19.001 1.00 98.44 89 ALA A N 1
ATOM 697 C CA . ALA A 1 89 ? -11.784 -4.593 19.472 1.00 98.44 89 ALA A CA 1
ATOM 698 C C . ALA A 1 89 ? -13.162 -5.201 19.773 1.00 98.44 89 ALA A C 1
ATOM 700 O O . ALA A 1 89 ? -13.745 -4.898 20.817 1.00 98.44 89 ALA A O 1
ATOM 701 N N . HIS A 1 90 ? -13.650 -6.103 18.917 1.00 98.31 90 HIS A N 1
ATOM 702 C CA . HIS A 1 90 ? -14.902 -6.821 19.156 1.00 98.31 90 HIS A CA 1
ATOM 703 C C . HIS A 1 90 ? -14.833 -7.685 20.416 1.00 98.31 90 HIS A C 1
ATOM 705 O O . HIS A 1 90 ? -15.750 -7.631 21.234 1.00 98.31 90 HIS A O 1
ATOM 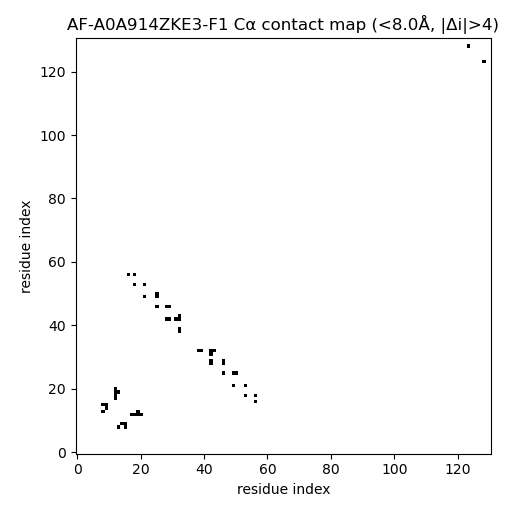711 N N . GLU A 1 91 ? -13.744 -8.426 20.620 1.00 98.25 91 GLU A N 1
ATOM 712 C CA . GLU A 1 91 ? -13.541 -9.235 21.829 1.00 98.25 91 GLU A CA 1
ATOM 713 C C . GLU A 1 91 ? -13.574 -8.377 23.099 1.00 98.25 91 GLU A C 1
ATOM 715 O O . GLU A 1 91 ? -14.317 -8.681 24.037 1.00 98.25 91 GLU A O 1
ATOM 720 N N . ARG A 1 92 ? -12.847 -7.250 23.105 1.00 98.25 92 ARG A N 1
ATOM 721 C CA . ARG A 1 92 ? -12.859 -6.292 24.223 1.00 98.25 92 ARG A CA 1
ATOM 722 C C . ARG A 1 92 ? -14.251 -5.728 24.487 1.00 98.25 92 ARG A C 1
ATOM 724 O O . ARG A 1 92 ? -14.655 -5.620 25.641 1.00 98.25 92 ARG A O 1
ATOM 731 N N . MET A 1 93 ? -15.010 -5.411 23.438 1.00 98.06 93 MET A N 1
ATOM 732 C CA . MET A 1 93 ? -16.387 -4.937 23.581 1.00 98.06 93 MET A CA 1
ATOM 733 C C . MET A 1 93 ? -17.291 -6.001 24.219 1.00 98.06 93 MET A C 1
ATOM 735 O O . MET A 1 93 ? -18.119 -5.671 25.068 1.00 98.06 93 MET A O 1
ATOM 739 N N . GLN A 1 94 ? -17.151 -7.271 23.831 1.00 98.31 94 GLN A N 1
ATOM 740 C CA . GLN A 1 94 ? -17.942 -8.352 24.425 1.00 98.31 94 GLN A CA 1
ATOM 741 C C . GLN A 1 94 ? -17.581 -8.586 25.892 1.00 98.31 94 GLN A C 1
ATOM 743 O O . GLN A 1 94 ? -18.476 -8.811 26.708 1.00 98.31 94 GLN A O 1
ATOM 748 N N . LEU A 1 95 ? -16.297 -8.489 26.243 1.00 98.19 95 LEU A N 1
ATOM 749 C CA . LEU A 1 95 ? -15.857 -8.558 27.634 1.00 98.19 95 LEU A CA 1
ATOM 750 C C . LEU A 1 95 ? -16.454 -7.410 28.459 1.00 98.19 95 LEU A C 1
ATOM 752 O O . LEU A 1 95 ? -17.122 -7.666 29.459 1.00 98.19 95 LEU A O 1
ATOM 756 N N . ALA A 1 96 ? -16.326 -6.171 27.980 1.00 98.31 96 ALA A N 1
ATOM 757 C CA . ALA A 1 96 ? -16.863 -4.992 28.657 1.00 98.31 96 ALA A CA 1
ATOM 758 C C . ALA A 1 96 ? -18.388 -5.070 28.859 1.00 98.31 96 ALA A C 1
ATOM 760 O O . ALA A 1 96 ? -18.903 -4.666 29.900 1.00 98.31 96 ALA A O 1
ATOM 761 N N . LYS A 1 97 ? -19.132 -5.638 27.896 1.00 98.44 97 LYS A N 1
ATOM 762 C CA . LYS A 1 97 ? -20.576 -5.894 28.050 1.00 98.44 97 LYS A CA 1
ATOM 763 C C . LYS A 1 97 ? -20.873 -6.868 29.190 1.00 98.44 97 LYS A C 1
ATOM 765 O O . LYS A 1 97 ? -21.779 -6.610 29.977 1.00 98.44 97 LYS A O 1
ATOM 770 N N . LYS A 1 98 ? -20.123 -7.970 29.294 1.00 98.12 98 LYS A N 1
ATOM 771 C CA . LYS A 1 98 ? -20.298 -8.952 30.379 1.00 98.12 98 LYS A CA 1
ATOM 772 C C . LYS A 1 98 ? -19.985 -8.342 31.743 1.00 98.12 98 LYS A C 1
ATOM 774 O O . LYS A 1 98 ? -20.749 -8.538 32.684 1.00 98.12 98 LYS A O 1
ATOM 779 N N . GLU A 1 99 ? -18.901 -7.578 31.834 1.00 98.12 99 GLU A N 1
ATOM 780 C CA . GLU A 1 99 ? -18.512 -6.877 33.062 1.00 98.12 99 GLU A CA 1
ATOM 781 C C . GLU A 1 99 ? -19.571 -5.859 33.491 1.00 98.12 99 GLU A C 1
ATOM 783 O O . GLU A 1 99 ? -19.926 -5.796 34.668 1.00 98.12 99 GLU A O 1
ATOM 788 N N . LEU A 1 100 ? -20.138 -5.113 32.538 1.00 98.12 100 LEU A N 1
ATOM 789 C CA . LEU A 1 100 ? -21.210 -4.162 32.812 1.00 98.12 100 LEU A CA 1
ATOM 790 C C . LEU A 1 100 ? -22.460 -4.848 33.378 1.00 98.12 100 LEU A C 1
ATOM 792 O O . LEU A 1 100 ? -23.035 -4.360 34.350 1.00 98.12 100 LEU A O 1
ATOM 796 N N . GLU A 1 101 ? -22.885 -5.970 32.796 1.00 98.19 101 GLU A N 1
ATOM 797 C CA . GLU A 1 101 ? -24.045 -6.716 33.299 1.00 98.19 101 GLU A CA 1
ATOM 798 C C . GLU A 1 101 ? -23.790 -7.301 34.694 1.00 98.19 101 GLU A C 1
ATOM 800 O O . GLU A 1 101 ? -24.644 -7.190 35.577 1.00 98.19 101 GLU A O 1
ATOM 805 N N . ALA A 1 102 ? -22.587 -7.826 34.947 1.00 97.88 102 ALA A N 1
ATOM 806 C CA . ALA A 1 102 ? -22.198 -8.275 36.282 1.00 97.88 102 ALA A CA 1
ATOM 807 C C . ALA A 1 102 ? -22.222 -7.121 37.303 1.00 97.88 102 ALA A C 1
ATOM 809 O O . ALA A 1 102 ? -22.781 -7.262 38.393 1.00 97.88 102 ALA A O 1
ATOM 810 N N . ALA A 1 103 ? -21.687 -5.952 36.942 1.00 98.19 103 ALA A N 1
ATOM 811 C CA . ALA A 1 103 ? -21.688 -4.771 37.801 1.00 98.19 103 ALA A CA 1
ATOM 812 C C . ALA A 1 103 ? -23.111 -4.267 38.103 1.00 98.19 103 ALA A C 1
ATOM 814 O O . ALA A 1 103 ? -23.413 -3.913 39.246 1.00 98.19 103 ALA A O 1
ATOM 815 N N . LYS A 1 104 ? -24.012 -4.278 37.110 1.00 98.19 104 LYS A N 1
ATOM 816 C CA . LYS A 1 104 ? -25.434 -3.951 37.308 1.00 98.19 104 LYS A CA 1
ATOM 817 C C . LYS A 1 104 ? -26.106 -4.913 38.284 1.00 98.19 104 LYS A C 1
ATOM 819 O O . LYS A 1 104 ? -26.842 -4.456 39.156 1.00 98.19 104 LYS A O 1
ATOM 824 N N . ALA A 1 105 ? -25.841 -6.214 38.168 1.00 97.94 105 ALA A N 1
ATOM 825 C CA . ALA A 1 105 ? -26.392 -7.215 39.079 1.00 97.94 105 ALA A CA 1
ATOM 826 C C . ALA A 1 105 ? -25.920 -6.986 40.524 1.00 97.94 105 ALA A C 1
ATOM 828 O O . ALA A 1 105 ? -26.736 -6.960 41.442 1.00 97.94 105 ALA A O 1
ATOM 829 N N . VAL A 1 106 ? -24.622 -6.728 40.730 1.00 98.06 106 VAL A N 1
ATOM 830 C CA . VAL A 1 106 ? -24.073 -6.398 42.058 1.00 98.06 106 VAL A CA 1
ATOM 831 C C . VAL A 1 106 ? -24.734 -5.149 42.634 1.00 98.06 106 VAL A C 1
ATOM 833 O O . VAL A 1 106 ? -25.124 -5.142 43.802 1.00 98.06 106 VAL A O 1
ATOM 836 N N . ARG A 1 107 ? -24.895 -4.101 41.819 1.00 98.00 107 ARG A N 1
ATOM 837 C CA . ARG A 1 107 ? -25.559 -2.867 42.243 1.00 98.00 107 ARG A CA 1
ATOM 838 C C . ARG A 1 107 ? -27.006 -3.121 42.662 1.00 98.00 107 ARG A C 1
ATOM 840 O O . ARG A 1 107 ? -27.392 -2.682 43.739 1.00 98.00 107 ARG A O 1
ATOM 847 N N . ARG A 1 108 ? -27.777 -3.851 41.853 1.00 98.00 108 ARG A N 1
ATOM 848 C CA . ARG A 1 108 ? -29.167 -4.199 42.171 1.00 98.00 108 ARG A CA 1
ATOM 849 C C . ARG A 1 108 ? -29.261 -4.976 43.483 1.00 98.00 108 ARG A C 1
ATOM 851 O O . ARG A 1 108 ? -30.046 -4.606 44.347 1.00 98.00 108 ARG A O 1
ATOM 858 N N . ASN A 1 109 ? -28.418 -5.993 43.662 1.00 97.62 109 ASN A N 1
ATOM 859 C CA . ASN A 1 109 ? -28.387 -6.774 44.898 1.00 97.62 109 ASN A CA 1
ATOM 860 C C . ASN A 1 109 ? -28.077 -5.879 46.106 1.00 97.62 109 ASN A C 1
ATOM 862 O O . ASN A 1 109 ? -28.716 -5.999 47.144 1.00 97.62 109 ASN A O 1
ATOM 866 N N . LYS A 1 110 ? -27.125 -4.946 45.969 1.00 98.00 110 LYS A N 1
ATOM 867 C CA . LYS A 1 110 ? -26.795 -3.980 47.023 1.00 98.00 110 LYS A CA 1
ATOM 868 C C . LYS A 1 110 ? -27.983 -3.077 47.372 1.00 98.00 110 LYS A C 1
ATOM 870 O O . LYS A 1 110 ? -28.263 -2.898 48.552 1.00 98.00 110 LYS A O 1
ATOM 875 N N . GLU A 1 111 ? -28.686 -2.551 46.370 1.00 97.44 111 GLU A N 1
ATOM 876 C CA . GLU A 1 111 ? -29.889 -1.730 46.569 1.00 97.44 111 GLU A CA 1
ATOM 877 C C . GLU A 1 111 ? -31.003 -2.526 47.284 1.00 97.44 111 GLU A C 1
ATOM 879 O O . GLU A 1 111 ? -31.620 -2.013 48.218 1.00 97.44 111 GLU A O 1
ATOM 884 N N . GLU A 1 112 ? -31.214 -3.798 46.921 1.00 97.06 112 GLU A N 1
ATOM 885 C CA . GLU A 1 112 ? -32.177 -4.694 47.582 1.00 97.06 112 GLU A CA 1
ATOM 886 C C . GLU A 1 112 ? -31.785 -4.991 49.045 1.00 97.06 112 GLU A C 1
ATOM 888 O O . GLU A 1 112 ? -32.631 -4.914 49.942 1.00 97.06 112 GLU A O 1
ATOM 893 N N . TYR A 1 113 ? -30.500 -5.252 49.321 1.00 97.75 113 TYR A N 1
ATOM 894 C CA . TYR A 1 113 ? -30.003 -5.450 50.688 1.00 97.75 113 TYR A CA 1
ATOM 895 C C . TYR A 1 113 ? -30.145 -4.192 51.550 1.00 97.75 113 TYR A C 1
ATOM 897 O O . TYR A 1 113 ? -30.560 -4.288 52.705 1.00 97.75 113 TYR A O 1
ATOM 905 N N . GLU A 1 114 ? -29.830 -3.013 51.010 1.00 97.44 114 GLU A N 1
ATOM 906 C CA . GLU A 1 114 ? -29.985 -1.741 51.725 1.00 97.44 114 GLU A CA 1
ATOM 907 C C . GLU A 1 114 ? -31.457 -1.436 52.030 1.00 97.44 114 GLU A C 1
ATOM 909 O O . GLU A 1 114 ? -31.775 -0.979 53.131 1.00 97.44 114 GLU A O 1
ATOM 914 N N . ALA A 1 115 ? -32.366 -1.718 51.092 1.00 96.81 115 ALA A N 1
ATOM 915 C CA . ALA A 1 115 ? -33.801 -1.574 51.314 1.00 96.81 115 ALA A CA 1
ATOM 916 C C . ALA A 1 115 ? -34.292 -2.492 52.445 1.00 96.81 115 ALA A C 1
ATOM 918 O O . ALA A 1 115 ? -34.990 -2.033 53.350 1.00 96.81 115 ALA A O 1
ATOM 919 N N . LEU A 1 116 ? -33.875 -3.763 52.442 1.00 96.19 116 LEU A N 1
ATOM 920 C CA . LEU A 1 116 ? -34.236 -4.712 53.494 1.00 96.19 116 LEU A CA 1
ATOM 921 C C . LEU A 1 116 ? -33.645 -4.311 54.854 1.00 96.19 116 LEU A C 1
ATOM 923 O O . LEU A 1 116 ? -34.345 -4.350 55.864 1.00 96.19 116 LEU A O 1
ATOM 927 N N . ALA A 1 117 ? -32.383 -3.875 54.886 1.00 96.00 117 ALA A N 1
ATOM 928 C CA . ALA A 1 117 ? -31.729 -3.405 56.105 1.00 96.00 117 ALA A CA 1
ATOM 929 C C . ALA A 1 117 ? -32.469 -2.212 56.729 1.00 96.00 117 ALA A C 1
ATOM 931 O O . ALA A 1 117 ? -32.668 -2.192 57.943 1.00 96.00 117 ALA A O 1
ATOM 932 N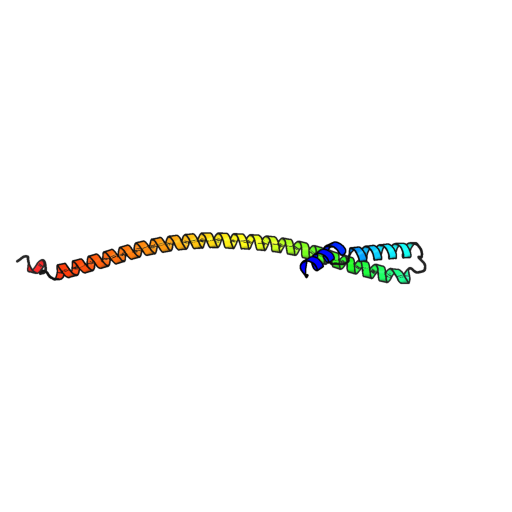 N . LYS A 1 118 ? -32.942 -1.259 55.910 1.00 95.38 118 LYS A N 1
ATOM 933 C CA . LYS A 1 118 ? -33.762 -0.129 56.381 1.00 95.38 118 LYS A CA 1
ATOM 934 C C . LYS A 1 118 ? -35.072 -0.582 57.018 1.00 95.38 118 LYS A C 1
ATOM 936 O O . LYS A 1 118 ? -35.468 -0.008 58.024 1.00 95.38 118 LYS A O 1
ATOM 941 N N . VAL A 1 119 ? -35.739 -1.592 56.454 1.00 95.38 119 VAL A N 1
ATOM 942 C CA . VAL A 1 119 ? -36.967 -2.154 57.043 1.00 95.38 119 VAL A CA 1
ATOM 943 C C . VAL A 1 119 ? -36.656 -2.854 58.365 1.00 95.38 119 VAL A C 1
ATOM 945 O O . VAL A 1 119 ? -37.343 -2.618 59.350 1.00 95.38 119 VAL A O 1
ATOM 948 N N . ILE A 1 120 ? -35.594 -3.663 58.425 1.00 92.62 120 ILE A N 1
ATOM 949 C CA . ILE A 1 120 ? -35.187 -4.366 59.654 1.00 92.62 120 ILE A CA 1
ATOM 950 C C . ILE A 1 120 ? -34.869 -3.376 60.783 1.00 92.62 120 ILE A C 1
ATOM 952 O O . ILE A 1 120 ? -35.261 -3.616 61.919 1.00 92.62 120 ILE A O 1
ATOM 956 N N . GLN A 1 121 ? -34.217 -2.251 60.477 1.00 91.75 121 GLN A N 1
ATOM 957 C CA . GLN A 1 121 ? -33.891 -1.205 61.456 1.00 91.75 121 GLN A CA 1
ATOM 958 C C . GLN A 1 121 ? -35.117 -0.514 62.076 1.00 91.75 121 GLN A C 1
ATOM 960 O O . GLN A 1 121 ? -34.966 0.171 63.083 1.00 91.75 121 GLN A O 1
ATOM 965 N N . GLN A 1 122 ? -36.318 -0.674 61.508 1.00 92.88 122 GLN A N 1
ATOM 966 C CA . GLN A 1 122 ? -37.557 -0.173 62.119 1.00 92.88 122 GLN A CA 1
ATOM 967 C C . GLN A 1 122 ? -38.009 -1.023 63.315 1.00 92.88 122 GLN A C 1
ATOM 969 O O . GLN A 1 122 ? -38.863 -0.587 64.085 1.00 92.88 122 GLN A O 1
ATOM 974 N N . TYR A 1 123 ? -37.455 -2.226 63.470 1.00 88.88 123 TYR A N 1
ATOM 975 C CA . TYR A 1 123 ? -37.763 -3.145 64.557 1.00 88.88 123 TYR A CA 1
ATOM 976 C C . TYR A 1 123 ? -36.651 -3.118 65.620 1.00 88.88 123 TYR A C 1
ATOM 978 O O . TYR A 1 123 ? -35.489 -2.879 65.279 1.00 88.88 123 TYR A O 1
ATOM 986 N N . PRO A 1 124 ? -36.984 -3.359 66.905 1.00 88.19 124 PRO A N 1
ATOM 987 C CA . PRO A 1 124 ? -36.005 -3.367 67.988 1.00 88.19 124 PRO A CA 1
ATOM 988 C C . PRO A 1 124 ? -34.918 -4.415 67.749 1.00 88.19 124 PRO A C 1
ATOM 990 O O . PRO A 1 124 ? -35.123 -5.437 67.082 1.00 88.19 124 PRO A O 1
ATOM 993 N N . SER A 1 125 ? -33.731 -4.157 68.289 1.00 87.06 125 SER A N 1
ATOM 994 C CA . SER A 1 125 ? -32.602 -5.055 68.097 1.00 87.06 125 SER A CA 1
ATOM 995 C C . SER A 1 125 ? -32.857 -6.400 68.783 1.00 87.06 125 SER A C 1
ATOM 997 O O . SER A 1 125 ? -33.547 -6.513 69.799 1.00 87.06 125 SER A O 1
ATOM 999 N N . ARG A 1 126 ? -32.242 -7.464 68.256 1.00 85.56 126 ARG A N 1
ATOM 1000 C CA . ARG A 1 126 ? -32.362 -8.806 68.850 1.00 85.56 126 ARG A CA 1
ATOM 1001 C C . ARG A 1 126 ? -31.889 -8.861 70.306 1.00 85.56 126 ARG A C 1
ATOM 1003 O O . ARG A 1 126 ? -32.388 -9.686 71.057 1.00 85.56 126 ARG A O 1
ATOM 1010 N N . GLN A 1 127 ? -30.937 -8.009 70.692 1.00 84.31 127 GLN A N 1
ATOM 1011 C CA . GLN A 1 127 ? -30.447 -7.922 72.070 1.0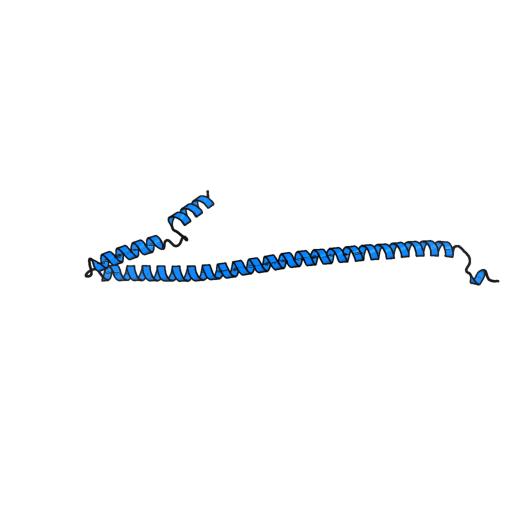0 84.31 127 GLN A CA 1
ATOM 1012 C C . GLN A 1 127 ? -31.492 -7.297 73.000 1.00 84.31 127 GLN A C 1
ATOM 1014 O O . GLN A 1 127 ? -31.671 -7.779 74.111 1.00 84.31 127 GLN A O 1
ATOM 1019 N N . GLU A 1 128 ? -32.224 -6.285 72.527 1.00 79.19 128 GLU A N 1
ATOM 1020 C CA . GLU A 1 128 ? -33.308 -5.636 73.280 1.00 79.19 128 GLU A CA 1
ATOM 1021 C C . GLU A 1 128 ? -34.558 -6.517 73.407 1.00 79.19 128 GLU A C 1
ATOM 1023 O O . GLU A 1 128 ? -35.353 -6.320 74.318 1.00 79.19 128 GLU A O 1
ATOM 1028 N N . THR A 1 129 ? -34.735 -7.492 72.509 1.00 76.31 129 THR A N 1
ATOM 1029 C CA . THR A 1 129 ? -35.941 -8.341 72.459 1.00 76.31 129 THR A CA 1
ATOM 1030 C C . THR A 1 129 ? -35.781 -9.684 73.199 1.00 76.31 129 THR A C 1
ATOM 1032 O O . THR A 1 129 ? -36.756 -10.410 73.340 1.00 76.31 129 THR A O 1
ATOM 1035 N N . ASN A 1 130 ? -34.576 -10.036 73.668 1.00 60.81 130 ASN A N 1
ATOM 1036 C CA . ASN A 1 130 ? -34.264 -11.312 74.344 1.00 60.81 130 ASN A CA 1
ATOM 1037 C C . ASN A 1 130 ? -34.162 -11.189 75.885 1.00 60.81 130 ASN A C 1
ATOM 1039 O O . ASN A 1 130 ? -33.364 -11.891 76.510 1.00 60.81 130 ASN A O 1
ATOM 1043 N N . ILE A 1 131 ? -34.952 -10.298 76.489 1.00 50.97 131 ILE A N 1
ATOM 1044 C CA . ILE A 1 131 ? -35.186 -10.231 77.946 1.00 50.97 131 ILE A CA 1
ATOM 1045 C C . ILE A 1 131 ? -36.467 -11.006 78.256 1.00 50.97 131 ILE A C 1
ATOM 1047 O O . ILE A 1 131 ? -36.461 -11.780 79.238 1.00 50.97 131 ILE A O 1
#

Sequence (131 aa):
MNEECIIRKLVADGDGAGDDRRFATL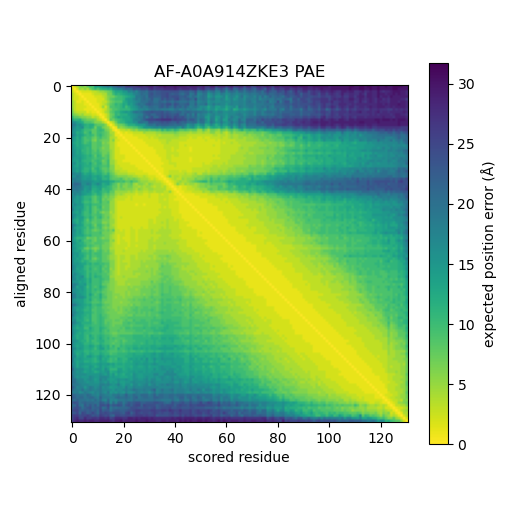ASLIMKLIKDPENARSYLPRIAQLLDAAKTSMHKQALIATTNEYQINKYKQMAHQIDSEIVRAHERMQLAKKELEAAKAVRRNKEEYEALAKVIQQYPSRQETNI

Mean predicted aligned error: 10.16 Å

Radius of gyration: 41.09 Å; Cα contacts (8 Å, |Δi|>4): 27; chains: 1; bounding box: 71×26×122 Å

InterPro domains:
  IPR008501 THO complex subunit 7/Mft1 [PF05615] (3-130)

pLDDT: mean 89.69, std 11.49, range [50.97, 98.44]

Organism: Parascaris univalens (NCBI:txid6257)